Protein AF-A0A969L492-F1 (afdb_monomer)

Nearest PDB structures (foldseek):
  1y56-assembly1_B  TM=8.929E-01  e=6.444E-09  Pyrococcus horikoshii OT3
  5hxw-assembly3_C  TM=8.616E-01  e=9.724E-06  Proteus vulgaris
  3if9-assembly2_D-3  TM=7.228E-01  e=3.983E-05  Bacillus subtilis
  3if9-assembly2_C-3  TM=7.568E-01  e=1.020E-04  Bacillus subtilis
  5ez7-assembly1_A  TM=6.677E-01  e=5.732E-03  Pseudomonas aeruginosa PAO1

pLDDT: mean 85.82, std 17.88, range [31.23, 98.44]

Mean predicted aligned error: 7.4 Å

Structure (mmCIF, N/CA/C/O backbone):
data_AF-A0A969L492-F1
#
_entry.id   AF-A0A969L492-F1
#
loop_
_atom_site.group_PDB
_atom_site.id
_atom_site.type_symbol
_atom_site.label_atom_id
_atom_site.label_alt_id
_atom_site.label_comp_id
_atom_site.label_asym_id
_atom_site.label_entity_id
_atom_site.label_seq_id
_atom_site.pdbx_PDB_ins_code
_atom_site.Cartn_x
_atom_site.Cartn_y
_atom_site.Cartn_z
_atom_site.occupancy
_atom_site.B_iso_or_equiv
_atom_site.auth_seq_id
_atom_site.auth_comp_id
_atom_site.auth_asym_id
_atom_site.auth_atom_id
_atom_site.pdbx_PDB_model_num
ATOM 1 N N . MET A 1 1 ? -17.952 4.219 33.998 1.00 57.12 1 MET A N 1
ATOM 2 C CA . MET A 1 1 ? -17.999 2.778 33.658 1.00 57.12 1 MET A CA 1
ATOM 3 C C . MET A 1 1 ? -16.885 2.486 32.667 1.00 57.12 1 MET A C 1
ATOM 5 O O . MET A 1 1 ? -16.643 3.328 31.811 1.00 57.12 1 MET A O 1
ATOM 9 N N . ALA A 1 2 ? -16.192 1.353 32.795 1.00 77.19 2 ALA A N 1
ATOM 10 C CA . ALA A 1 2 ? -15.197 0.939 31.807 1.00 77.19 2 ALA A CA 1
ATOM 11 C C . ALA A 1 2 ? -15.907 0.455 30.533 1.00 77.19 2 ALA A C 1
ATOM 13 O O . ALA A 1 2 ? -16.874 -0.301 30.620 1.00 77.19 2 ALA A O 1
ATOM 14 N N . GLN A 1 3 ? -15.453 0.905 29.364 1.00 88.19 3 GLN A N 1
ATOM 15 C CA . GLN A 1 3 ? -15.923 0.377 28.084 1.00 88.19 3 GLN A CA 1
ATOM 16 C C . GLN A 1 3 ? -15.076 -0.842 27.707 1.00 88.19 3 GLN A C 1
ATOM 18 O O . GLN A 1 3 ? -13.850 -0.768 27.733 1.00 88.19 3 GLN A O 1
ATOM 23 N N . THR A 1 4 ? -15.722 -1.954 27.362 1.00 94.81 4 THR A N 1
ATOM 24 C CA . THR A 1 4 ? -15.066 -3.172 26.864 1.00 94.81 4 THR A CA 1
ATOM 25 C C . THR A 1 4 ? -15.060 -3.196 25.337 1.00 94.81 4 THR A C 1
ATOM 27 O O . THR A 1 4 ? -16.008 -2.715 24.710 1.00 94.81 4 THR A O 1
ATOM 30 N N . PHE A 1 5 ? -14.000 -3.747 24.748 1.00 97.62 5 PHE A N 1
ATOM 31 C CA . PHE A 1 5 ? -13.795 -3.902 23.305 1.00 97.62 5 PHE A CA 1
ATOM 32 C C . PHE A 1 5 ? -13.209 -5.290 23.035 1.00 97.62 5 PHE A C 1
ATOM 34 O O . PHE A 1 5 ? -12.474 -5.803 23.880 1.00 97.62 5 PHE A O 1
ATOM 41 N N . ASP A 1 6 ? -13.504 -5.867 21.872 1.00 98.12 6 ASP A N 1
ATOM 42 C CA . ASP A 1 6 ? -12.936 -7.155 21.451 1.00 98.12 6 ASP A CA 1
ATOM 43 C C . ASP A 1 6 ? -11.485 -6.986 20.987 1.00 98.12 6 ASP A C 1
ATOM 45 O O . ASP A 1 6 ? -10.630 -7.830 21.245 1.00 98.12 6 ASP A O 1
ATOM 49 N N . VAL A 1 7 ? -11.201 -5.867 20.308 1.00 98.44 7 VAL A N 1
ATOM 50 C CA . VAL A 1 7 ? -9.868 -5.521 19.804 1.00 98.44 7 VAL A CA 1
ATOM 51 C C . VAL A 1 7 ? -9.595 -4.037 20.026 1.00 98.44 7 VAL A C 1
ATOM 53 O O . VAL A 1 7 ? -10.443 -3.185 19.757 1.00 98.44 7 VAL A O 1
ATOM 56 N N . ILE A 1 8 ? -8.381 -3.722 20.476 1.00 98.19 8 ILE A N 1
ATOM 57 C CA . ILE A 1 8 ? -7.866 -2.353 20.539 1.00 98.19 8 ILE A CA 1
ATOM 58 C C . ILE A 1 8 ? -6.692 -2.241 19.566 1.00 98.19 8 ILE A C 1
ATOM 60 O O . ILE A 1 8 ? -5.683 -2.929 19.717 1.00 98.19 8 ILE A O 1
ATOM 64 N N . VAL A 1 9 ? -6.821 -1.367 18.571 1.00 98.44 9 VAL A N 1
ATOM 65 C CA . VAL A 1 9 ? -5.771 -1.039 17.604 1.00 98.44 9 VAL A CA 1
ATOM 66 C C . VAL A 1 9 ? -5.039 0.214 18.076 1.00 98.44 9 VAL A C 1
ATOM 68 O O . VAL A 1 9 ? -5.659 1.244 18.334 1.00 98.44 9 VAL A O 1
ATOM 71 N N . ILE A 1 10 ? -3.713 0.138 18.181 1.00 98.06 10 ILE A N 1
ATOM 72 C CA . ILE A 1 10 ? -2.871 1.274 18.569 1.00 98.06 10 ILE A CA 1
ATOM 73 C C . ILE A 1 10 ? -2.264 1.898 17.308 1.00 98.06 10 ILE A C 1
ATOM 75 O O . ILE A 1 10 ? -1.416 1.292 16.655 1.00 98.06 10 ILE A O 1
ATOM 79 N N . GLY A 1 11 ? -2.700 3.114 16.989 1.00 98.19 11 GLY A N 1
ATOM 80 C CA . GLY A 1 11 ? -2.294 3.909 15.832 1.00 98.19 11 GLY A CA 1
ATOM 81 C C . GLY A 1 11 ? -3.379 3.999 14.756 1.00 98.19 11 GLY A C 1
ATOM 82 O O . GLY A 1 11 ? -3.833 2.983 14.234 1.00 98.19 11 GLY A O 1
ATOM 83 N N . ALA A 1 12 ? -3.740 5.222 14.361 1.00 98.00 12 ALA A N 1
ATOM 84 C CA . ALA A 1 12 ? -4.693 5.522 13.285 1.00 98.00 12 ALA A CA 1
ATOM 85 C C . ALA A 1 12 ? -3.985 5.914 11.973 1.00 98.00 12 ALA A C 1
ATOM 87 O O . ALA A 1 12 ? -4.367 6.861 11.287 1.00 98.00 12 ALA A O 1
ATOM 88 N N . GLY A 1 13 ? -2.907 5.201 11.631 1.00 97.69 13 GLY A N 1
ATOM 89 C CA . GLY A 1 13 ? -2.340 5.210 10.277 1.00 97.69 13 GLY A CA 1
ATOM 90 C C . GLY A 1 13 ? -3.086 4.247 9.347 1.00 97.69 13 GLY A C 1
ATOM 91 O O . GLY A 1 13 ? -3.944 3.491 9.796 1.00 97.69 13 GLY A O 1
ATOM 92 N N . ILE A 1 14 ? -2.709 4.198 8.064 1.00 96.25 14 ILE A N 1
ATOM 93 C CA . ILE A 1 14 ? -3.405 3.374 7.051 1.00 96.25 14 ILE A CA 1
ATOM 94 C C . ILE A 1 14 ? -3.518 1.895 7.446 1.00 96.25 14 ILE A C 1
ATOM 96 O O . ILE A 1 14 ? -4.566 1.288 7.260 1.00 96.25 14 ILE A O 1
ATOM 100 N N . MET A 1 15 ? -2.472 1.330 8.058 1.00 96.94 15 MET A N 1
ATOM 101 C CA . MET A 1 15 ? -2.474 -0.058 8.528 1.00 96.94 15 MET A CA 1
ATOM 102 C C . MET A 1 15 ? -3.475 -0.273 9.668 1.00 96.94 15 MET A C 1
ATOM 104 O O . MET A 1 15 ? -4.218 -1.250 9.656 1.00 96.94 15 MET A O 1
ATOM 108 N N . GLY A 1 16 ? -3.509 0.646 10.638 1.00 98.00 16 GLY A N 1
ATOM 109 C CA . GLY A 1 16 ? -4.403 0.561 11.791 1.00 98.00 16 GLY A CA 1
ATOM 110 C C . GLY A 1 16 ? -5.861 0.776 11.401 1.00 98.00 16 GLY A C 1
ATOM 111 O O . GLY A 1 16 ? -6.717 -0.020 11.776 1.00 98.00 16 GLY A O 1
ATOM 112 N N . CYS A 1 17 ? -6.134 1.783 10.569 1.00 96.88 17 CYS A N 1
ATOM 113 C CA . CYS A 1 17 ? -7.468 2.035 10.026 1.00 96.88 17 CYS A CA 1
ATOM 114 C C . CYS A 1 17 ? -7.956 0.871 9.155 1.00 96.88 17 CYS A C 1
ATOM 116 O O . CYS A 1 17 ? -9.089 0.434 9.325 1.00 96.88 17 CYS A O 1
ATOM 118 N N . SER A 1 18 ? -7.106 0.321 8.280 1.00 96.19 18 SER A N 1
ATOM 119 C CA . SER A 1 18 ? -7.459 -0.843 7.456 1.00 96.19 18 SER A CA 1
ATOM 120 C C . SER A 1 18 ? -7.774 -2.071 8.312 1.00 96.19 18 SER A C 1
ATOM 122 O O . SER A 1 18 ? -8.804 -2.710 8.103 1.00 96.19 18 SER A O 1
ATOM 124 N N . ALA A 1 19 ? -6.945 -2.375 9.316 1.00 97.50 19 ALA A N 1
ATOM 125 C CA . ALA A 1 19 ? -7.203 -3.488 10.225 1.00 97.50 19 ALA A CA 1
ATOM 126 C C . ALA A 1 19 ? -8.496 -3.281 11.027 1.00 97.50 19 ALA A C 1
ATOM 128 O O . ALA A 1 19 ? -9.319 -4.190 11.103 1.00 97.50 19 ALA A O 1
ATOM 129 N N . ALA A 1 20 ? -8.699 -2.085 11.587 1.00 98.12 20 ALA A N 1
ATOM 130 C CA . ALA A 1 20 ? -9.902 -1.757 12.344 1.00 98.12 20 ALA A CA 1
ATOM 131 C C . ALA A 1 20 ? -11.166 -1.869 11.484 1.00 98.12 20 ALA A C 1
ATOM 133 O O . ALA A 1 20 ? -12.141 -2.469 11.927 1.00 98.12 20 ALA A O 1
ATOM 134 N N . PHE A 1 21 ? -11.124 -1.365 10.249 1.00 96.38 21 PHE A N 1
ATOM 135 C CA . PHE A 1 21 ? -12.217 -1.468 9.285 1.00 96.38 21 PHE A CA 1
ATOM 136 C C . PHE A 1 21 ? -12.569 -2.931 8.983 1.00 96.38 21 PHE A C 1
ATOM 138 O O . PHE A 1 21 ? -13.716 -3.341 9.134 1.00 96.38 21 PHE A O 1
ATOM 145 N N . GLU A 1 22 ? -11.578 -3.753 8.634 1.00 96.62 22 GLU A N 1
ATOM 146 C CA . GLU A 1 22 ? -11.795 -5.166 8.300 1.00 96.62 22 GLU A CA 1
ATOM 147 C C . GLU A 1 22 ? -12.253 -6.003 9.511 1.00 96.62 22 GLU A C 1
ATOM 149 O O . GLU A 1 22 ? -12.939 -7.014 9.352 1.00 96.62 22 GLU A O 1
ATOM 154 N N . LEU A 1 23 ? -11.862 -5.635 10.733 1.00 98.25 23 LEU A N 1
ATOM 155 C CA . LEU A 1 23 ? -12.331 -6.285 11.962 1.00 98.25 23 LEU A CA 1
ATOM 156 C C . LEU A 1 23 ? -13.761 -5.852 12.313 1.00 98.25 23 LEU A C 1
ATOM 158 O O . LEU A 1 23 ? -14.58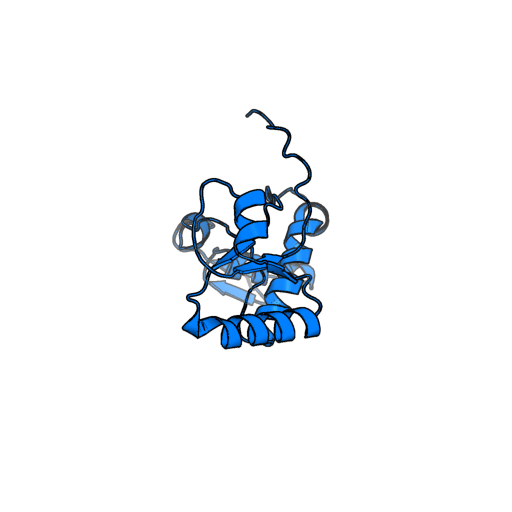4 -6.701 12.656 1.00 98.25 23 LEU A O 1
ATOM 162 N N . ALA A 1 24 ? -14.078 -4.565 12.166 1.00 97.44 24 ALA A N 1
ATOM 163 C CA . ALA A 1 24 ? -15.424 -4.038 12.375 1.00 97.44 24 ALA A CA 1
ATOM 164 C C . ALA A 1 24 ? -16.428 -4.631 11.372 1.00 97.44 24 ALA A C 1
ATOM 166 O O . ALA A 1 24 ? -17.510 -5.055 11.773 1.00 97.44 24 ALA A O 1
ATOM 167 N N . GLN A 1 25 ? -16.039 -4.786 10.100 1.00 95.62 25 GLN A N 1
ATOM 168 C CA . GLN A 1 25 ? -16.847 -5.466 9.074 1.00 95.62 25 GLN A CA 1
ATOM 169 C C . GLN A 1 25 ? -17.142 -6.940 9.406 1.00 95.62 25 GLN A C 1
ATOM 171 O O . GLN A 1 25 ? -18.093 -7.515 8.884 1.00 95.62 25 GLN A O 1
ATOM 176 N N . ARG A 1 26 ? -16.356 -7.563 10.294 1.00 97.44 26 ARG A N 1
ATOM 177 C CA . ARG A 1 26 ? -16.597 -8.923 10.812 1.00 97.44 26 ARG A CA 1
ATOM 178 C C . ARG A 1 26 ? -17.441 -8.942 12.093 1.00 97.44 26 ARG A C 1
ATOM 180 O O . ARG A 1 26 ? -17.578 -9.996 12.706 1.00 97.44 26 ARG A O 1
ATOM 187 N N . GLY A 1 27 ? -17.999 -7.801 12.499 1.00 97.88 27 GLY A N 1
ATOM 188 C CA . GLY A 1 27 ? -18.881 -7.672 13.660 1.00 97.88 27 GLY A CA 1
ATOM 189 C C . GLY A 1 27 ? -18.165 -7.500 15.002 1.00 97.88 27 GLY A C 1
ATOM 190 O O . GLY A 1 27 ? -18.819 -7.569 16.039 1.00 97.88 27 GLY A O 1
A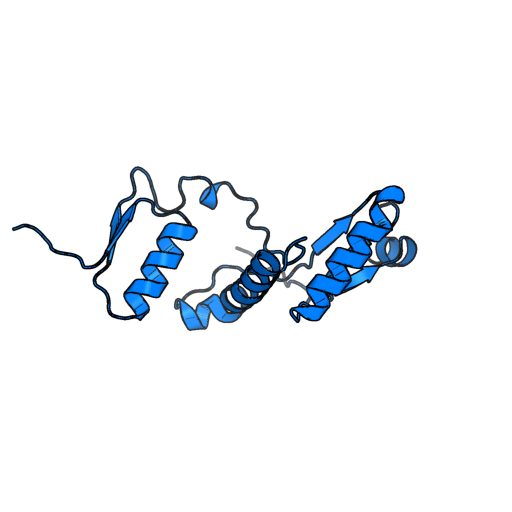TOM 191 N N . LEU A 1 28 ? -16.846 -7.280 15.006 1.00 98.44 28 LEU A N 1
ATOM 192 C CA . LEU A 1 28 ? -16.090 -7.055 16.240 1.00 98.44 28 LEU A CA 1
ATOM 193 C C . LEU A 1 28 ? -16.239 -5.612 16.728 1.00 98.44 28 LEU A C 1
ATOM 195 O O . LEU A 1 28 ? -16.220 -4.661 15.941 1.00 98.44 28 LEU A O 1
ATOM 199 N N . LYS A 1 29 ? -16.303 -5.432 18.049 1.00 98.12 29 LYS A N 1
ATOM 200 C CA . LYS A 1 29 ? -16.277 -4.119 18.692 1.00 98.12 29 LYS A CA 1
ATOM 201 C C . LYS A 1 29 ? -14.832 -3.638 18.822 1.00 98.12 29 LYS A C 1
ATOM 203 O O . LYS A 1 29 ? -14.114 -4.027 19.745 1.00 98.12 29 LYS A O 1
ATOM 208 N N . VAL A 1 30 ? -14.413 -2.774 17.901 1.00 98.44 30 VAL A N 1
ATOM 209 C CA . VAL A 1 30 ? -13.027 -2.292 17.799 1.00 98.44 30 VAL A CA 1
ATOM 210 C C . VAL A 1 30 ? -12.886 -0.870 18.341 1.00 98.44 30 VAL A C 1
ATOM 212 O O . VAL A 1 30 ? -13.695 0.001 18.026 1.00 98.44 30 VAL A O 1
ATOM 215 N N . ALA A 1 31 ? -11.831 -0.618 19.118 1.00 97.94 31 ALA A N 1
ATOM 216 C CA . ALA A 1 31 ? -11.358 0.733 19.426 1.00 97.94 31 ALA A CA 1
ATOM 217 C C . ALA A 1 31 ? -10.050 1.022 18.684 1.00 97.94 31 ALA A C 1
ATOM 219 O O . ALA A 1 31 ? -9.182 0.154 18.605 1.00 97.94 31 ALA A O 1
ATOM 220 N N . VAL A 1 32 ? -9.878 2.253 18.202 1.00 98.19 32 VAL A N 1
ATOM 221 C CA . VAL A 1 32 ? -8.599 2.746 17.672 1.00 98.19 32 VAL A CA 1
ATOM 222 C C . VAL A 1 32 ? -8.098 3.856 18.583 1.00 98.19 32 VAL A C 1
ATOM 224 O O . VAL A 1 32 ? -8.814 4.825 18.828 1.00 98.19 32 VAL A O 1
ATOM 227 N N . LEU A 1 33 ? -6.877 3.714 19.092 1.00 97.88 33 LEU A N 1
ATOM 228 C CA . LEU A 1 33 ? -6.224 4.719 19.925 1.00 97.88 33 LEU A CA 1
ATOM 229 C C . LEU A 1 33 ? -5.094 5.369 19.135 1.00 97.88 33 LEU A C 1
ATOM 231 O O . LEU A 1 33 ? -4.148 4.696 18.738 1.00 97.88 33 LEU A O 1
ATOM 235 N N . GLU A 1 34 ? -5.178 6.678 18.933 1.00 97.88 34 GLU A N 1
ATOM 236 C CA . GLU A 1 34 ? -4.161 7.472 18.247 1.00 97.88 34 GLU A CA 1
ATOM 237 C C . GLU A 1 34 ? -3.626 8.553 19.183 1.00 97.88 34 GLU A C 1
ATOM 239 O O . GLU A 1 34 ? -4.378 9.165 19.940 1.00 97.88 34 GLU A O 1
ATOM 244 N N . LYS A 1 35 ? -2.311 8.773 19.142 1.00 97.00 35 LYS A N 1
ATOM 245 C CA . LYS A 1 35 ? -1.628 9.776 19.963 1.00 97.00 35 LYS A CA 1
ATOM 246 C C . LYS A 1 35 ? -1.791 11.189 19.392 1.00 97.00 35 LYS A C 1
ATOM 248 O O . LYS A 1 35 ? -1.838 12.146 20.160 1.00 97.00 35 LYS A O 1
ATOM 253 N N . GLY A 1 36 ? -1.758 11.327 18.070 1.00 94.62 36 GLY A N 1
ATOM 254 C CA . GLY A 1 36 ? -1.879 12.588 17.345 1.00 94.62 36 GLY A CA 1
ATOM 255 C C . GLY A 1 36 ? -3.232 12.715 16.650 1.00 94.62 36 GLY A C 1
ATOM 256 O O . GLY A 1 36 ? -4.275 12.698 17.294 1.00 94.62 36 GLY A O 1
ATOM 257 N N . GLY A 1 37 ? -3.202 12.857 15.324 1.00 95.94 37 GLY A N 1
ATOM 258 C CA . GLY A 1 37 ? -4.386 12.834 14.464 1.00 95.94 37 GLY A CA 1
ATOM 259 C C . GLY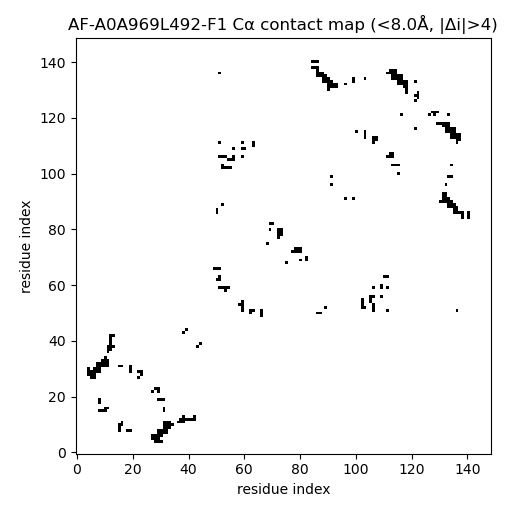 A 1 37 ? -4.385 11.619 13.539 1.00 95.94 37 GLY A C 1
ATOM 260 O O . GLY A 1 37 ? -3.341 11.004 13.308 1.00 95.94 37 GLY A O 1
ATOM 261 N N . ILE A 1 38 ? -5.550 11.293 12.976 1.00 96.81 38 ILE A N 1
ATOM 262 C CA . ILE A 1 38 ? -5.677 10.232 11.968 1.00 96.81 38 ILE A CA 1
ATOM 263 C C . ILE A 1 38 ? -4.711 10.528 10.815 1.00 96.81 38 ILE A C 1
ATOM 265 O O . ILE A 1 38 ? -4.652 11.646 10.306 1.00 96.81 38 ILE A O 1
ATOM 269 N N . GLY A 1 39 ? -3.898 9.541 10.444 1.00 95.50 39 GLY A N 1
ATOM 270 C CA . GLY A 1 39 ? -2.910 9.675 9.377 1.00 95.50 39 GLY A CA 1
ATOM 271 C C . GLY A 1 39 ? -1.711 10.581 9.689 1.00 95.50 39 GLY A C 1
ATOM 272 O O . GLY A 1 39 ? -0.839 10.699 8.832 1.00 95.50 39 GLY A O 1
ATOM 273 N N . ALA A 1 40 ? -1.582 11.159 10.890 1.00 96.25 40 ALA A N 1
ATOM 274 C CA . ALA A 1 40 ? -0.521 12.130 11.215 1.00 96.25 40 ALA A CA 1
ATOM 275 C C . ALA A 1 40 ? 0.918 11.559 11.182 1.00 96.25 40 ALA A C 1
ATOM 277 O O . ALA A 1 40 ? 1.900 12.308 11.226 1.00 96.25 40 ALA A O 1
ATOM 278 N N . GLY A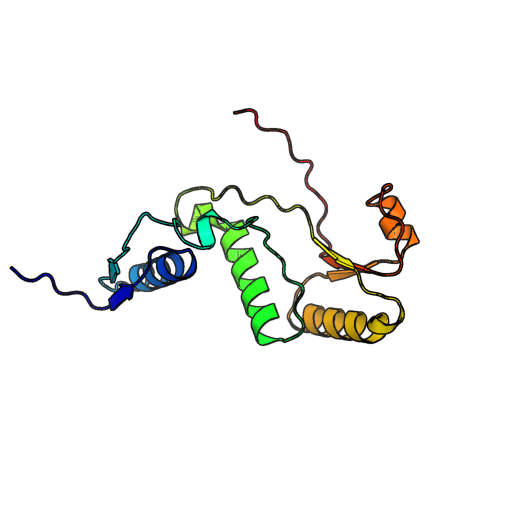 1 41 ? 1.053 10.230 11.126 1.00 95.38 41 GLY A N 1
ATOM 279 C CA . GLY A 1 41 ? 2.322 9.517 10.986 1.00 95.38 41 GLY A CA 1
ATOM 280 C C . GLY A 1 41 ? 2.869 9.497 9.551 1.00 95.38 41 GLY A C 1
ATOM 281 O O . GLY A 1 41 ? 2.790 10.471 8.808 1.00 95.38 41 GLY A O 1
ATOM 282 N N . SER A 1 42 ? 3.456 8.365 9.151 1.00 95.06 42 SER A N 1
ATOM 283 C CA . SER A 1 42 ? 4.011 8.176 7.800 1.00 95.06 42 SER A CA 1
ATOM 284 C C . SER A 1 42 ? 2.945 8.193 6.703 1.00 95.06 42 SER A C 1
ATOM 286 O O . SER A 1 42 ? 3.236 8.608 5.587 1.00 95.06 42 SER A O 1
ATOM 288 N N . THR A 1 43 ? 1.713 7.782 7.016 1.00 96.06 43 THR A N 1
ATOM 289 C CA . THR A 1 43 ? 0.593 7.743 6.066 1.00 96.06 43 THR A CA 1
ATOM 290 C C . THR A 1 43 ? 0.334 9.105 5.425 1.00 96.06 43 THR A C 1
ATOM 292 O O . THR A 1 43 ? 0.417 9.217 4.204 1.00 96.06 43 THR A O 1
ATOM 295 N N . GLY A 1 44 ? 0.105 10.148 6.229 1.00 94.00 44 GLY A N 1
ATOM 296 C CA . GLY A 1 44 ? -0.164 11.505 5.743 1.00 94.00 44 GLY A CA 1
ATOM 297 C C . GLY A 1 44 ? 1.058 12.224 5.168 1.00 94.00 44 GLY A C 1
ATOM 298 O O . GLY A 1 44 ? 0.929 13.328 4.658 1.00 94.00 44 GLY A O 1
ATOM 299 N N . LYS A 1 45 ? 2.246 11.612 5.243 1.00 95.50 45 LYS A N 1
ATOM 300 C CA . LYS A 1 45 ? 3.502 12.133 4.675 1.00 95.50 45 LYS A CA 1
ATOM 301 C C . LYS A 1 45 ? 3.984 11.320 3.472 1.00 95.50 45 LYS A C 1
ATOM 303 O O . LYS A 1 45 ? 5.100 11.525 3.001 1.00 95.50 45 LYS A O 1
ATOM 308 N N . SER A 1 46 ? 3.189 10.354 3.019 1.00 94.06 46 SER A N 1
ATOM 309 C CA . SER A 1 46 ? 3.536 9.513 1.878 1.00 94.06 46 SER A CA 1
ATOM 310 C C . SER A 1 46 ? 3.226 10.217 0.556 1.00 94.06 46 SER A C 1
ATOM 312 O O . SER A 1 46 ? 2.356 11.078 0.490 1.00 94.06 46 SER A O 1
ATOM 314 N N . SER A 1 47 ? 3.882 9.791 -0.523 1.00 92.31 47 SER A N 1
ATOM 315 C CA . SER A 1 47 ? 3.517 10.193 -1.890 1.00 92.31 47 SER A CA 1
ATOM 316 C C . SER A 1 47 ? 2.292 9.441 -2.433 1.00 92.31 47 SER A C 1
ATOM 318 O O . SER A 1 47 ? 1.990 9.569 -3.613 1.00 92.31 47 SER A O 1
ATOM 320 N N . ALA A 1 48 ? 1.642 8.605 -1.610 1.00 92.75 48 ALA A N 1
ATOM 321 C CA . ALA A 1 48 ? 0.456 7.814 -1.950 1.00 92.75 48 ALA A CA 1
ATOM 322 C C . ALA A 1 48 ? 0.569 6.930 -3.218 1.00 92.75 48 ALA A C 1
ATOM 324 O O . ALA A 1 48 ? -0.438 6.555 -3.812 1.00 92.75 48 ALA A O 1
ATOM 325 N N . ILE A 1 49 ? 1.786 6.547 -3.628 1.00 93.25 49 ILE A N 1
ATOM 326 C CA . ILE A 1 49 ? 1.997 5.706 -4.816 1.00 93.25 49 ILE A CA 1
ATOM 327 C C . ILE A 1 49 ? 1.527 4.275 -4.539 1.00 93.25 49 ILE A C 1
ATOM 329 O O . ILE A 1 49 ? 2.080 3.577 -3.685 1.00 93.25 49 ILE A O 1
ATOM 333 N N . ILE A 1 50 ? 0.571 3.808 -5.338 1.00 92.88 50 ILE A N 1
ATOM 334 C CA . ILE A 1 50 ? 0.124 2.414 -5.362 1.00 92.88 50 ILE A CA 1
ATOM 335 C C . ILE A 1 50 ? 0.790 1.715 -6.548 1.00 92.88 50 ILE A C 1
ATOM 337 O O . ILE A 1 50 ? 0.655 2.130 -7.695 1.00 92.88 50 ILE A O 1
ATOM 341 N N . ARG A 1 51 ? 1.524 0.633 -6.275 1.00 93.06 51 ARG A N 1
ATOM 342 C CA . ARG A 1 51 ? 2.250 -0.149 -7.287 1.00 93.06 51 ARG A CA 1
ATOM 343 C C . ARG A 1 51 ? 2.248 -1.632 -6.937 1.00 93.06 51 ARG A C 1
ATOM 345 O O . ARG A 1 51 ? 2.106 -1.998 -5.777 1.00 93.06 51 ARG A O 1
ATOM 352 N N . GLN A 1 52 ? 2.479 -2.479 -7.937 1.00 91.81 52 GLN A N 1
ATOM 353 C CA . GLN A 1 52 ? 2.467 -3.943 -7.786 1.00 91.81 52 GLN A CA 1
ATOM 354 C C . GLN A 1 52 ? 3.827 -4.612 -8.050 1.00 91.81 52 GLN A C 1
ATOM 356 O O . GLN A 1 52 ? 3.960 -5.822 -7.893 1.00 91.81 52 GLN A O 1
ATOM 361 N N . HIS A 1 53 ? 4.858 -3.843 -8.417 1.00 91.38 53 HIS A N 1
ATOM 362 C CA . HIS A 1 53 ? 6.167 -4.396 -8.769 1.00 91.38 53 HIS A CA 1
ATOM 363 C C . HIS A 1 53 ? 6.980 -4.819 -7.531 1.00 91.38 53 HIS A C 1
ATOM 365 O O . HIS A 1 53 ? 7.664 -4.001 -6.917 1.00 91.38 53 HIS A O 1
ATOM 371 N N . TYR A 1 54 ? 6.931 -6.091 -7.147 1.00 93.31 54 TYR A N 1
ATOM 372 C CA . TYR A 1 54 ? 7.704 -6.622 -6.020 1.00 93.31 54 TYR A CA 1
ATOM 373 C C . TYR A 1 54 ? 8.499 -7.872 -6.409 1.00 93.31 54 TYR A C 1
ATOM 375 O O . TYR A 1 54 ? 8.150 -8.569 -7.362 1.00 93.31 54 TYR A O 1
ATOM 383 N N . SER A 1 55 ? 9.573 -8.136 -5.659 1.00 92.00 55 SER A N 1
ATOM 384 C CA . SER A 1 55 ? 10.520 -9.238 -5.888 1.00 92.00 55 SER A CA 1
ATOM 385 C C . SER A 1 55 ? 10.180 -10.529 -5.140 1.00 92.00 55 SER A C 1
ATOM 387 O O . SER A 1 55 ? 10.852 -11.541 -5.314 1.00 92.00 55 SER A O 1
ATOM 389 N N . ASN A 1 56 ? 9.144 -10.525 -4.298 1.00 94.81 56 ASN A N 1
ATOM 390 C CA . ASN A 1 56 ? 8.668 -11.725 -3.617 1.00 94.81 56 ASN A CA 1
ATOM 391 C C . ASN A 1 56 ? 7.161 -11.901 -3.812 1.00 94.81 56 ASN A C 1
ATOM 393 O O . ASN A 1 56 ? 6.397 -10.938 -3.892 1.00 94.81 56 ASN A O 1
ATOM 397 N N . GLU A 1 57 ? 6.742 -13.161 -3.860 1.00 95.56 57 GLU A N 1
ATOM 398 C CA . GLU A 1 57 ? 5.373 -13.549 -4.194 1.00 95.56 57 GLU A CA 1
ATOM 399 C C . GLU A 1 57 ? 4.343 -13.060 -3.172 1.00 95.56 57 GLU A C 1
ATOM 401 O O . GLU A 1 57 ? 3.273 -12.598 -3.564 1.00 95.56 57 GLU A O 1
ATOM 406 N N . LEU A 1 58 ? 4.666 -13.102 -1.877 1.00 96.25 58 LEU A N 1
ATOM 407 C CA . LEU A 1 58 ? 3.748 -12.674 -0.822 1.00 96.25 58 LEU A CA 1
ATOM 408 C C . LEU A 1 58 ? 3.364 -11.198 -0.986 1.00 96.25 58 LEU A C 1
ATOM 410 O O . LEU A 1 58 ? 2.182 -10.863 -1.029 1.00 96.25 58 LEU A O 1
ATOM 414 N N . THR A 1 59 ? 4.353 -10.316 -1.128 1.00 95.00 59 THR A N 1
ATOM 415 C CA . THR A 1 59 ? 4.101 -8.877 -1.312 1.00 95.00 59 THR A CA 1
ATOM 416 C C . THR A 1 59 ? 3.435 -8.565 -2.646 1.00 95.00 59 THR A C 1
ATOM 418 O O . THR A 1 59 ? 2.547 -7.717 -2.677 1.00 95.00 59 THR A O 1
ATOM 421 N N . ALA A 1 60 ? 3.772 -9.284 -3.720 1.00 94.88 60 ALA A N 1
ATOM 422 C CA . ALA A 1 60 ? 3.095 -9.142 -5.007 1.00 94.88 60 ALA A CA 1
ATOM 423 C C . ALA A 1 60 ? 1.599 -9.501 -4.906 1.00 94.88 60 ALA A C 1
ATOM 425 O O . ALA A 1 60 ? 0.746 -8.748 -5.376 1.00 94.88 60 ALA A O 1
ATOM 426 N N . ARG A 1 61 ? 1.259 -10.599 -4.216 1.00 95.94 61 ARG A N 1
ATOM 427 C CA . ARG A 1 61 ? -0.138 -10.992 -3.959 1.00 95.94 61 ARG A CA 1
ATOM 428 C C . ARG A 1 61 ? -0.875 -9.977 -3.089 1.00 95.94 61 ARG A C 1
ATOM 430 O O . ARG A 1 61 ? -2.014 -9.637 -3.403 1.00 95.94 61 ARG A O 1
ATOM 437 N N . MET A 1 62 ? -0.232 -9.468 -2.036 1.00 95.81 62 MET A N 1
ATOM 438 C CA . MET A 1 62 ? -0.812 -8.407 -1.206 1.00 95.81 62 MET A CA 1
ATOM 439 C C . MET A 1 62 ? -1.074 -7.142 -2.028 1.00 95.81 62 MET A C 1
ATOM 441 O O . MET A 1 62 ? -2.155 -6.577 -1.933 1.00 95.81 62 MET A O 1
ATOM 445 N N . ALA A 1 63 ? -0.133 -6.728 -2.879 1.00 94.75 63 ALA A N 1
ATOM 446 C CA . ALA A 1 63 ? -0.296 -5.550 -3.724 1.00 94.75 63 ALA A CA 1
ATOM 447 C C . ALA A 1 63 ? -1.423 -5.716 -4.755 1.00 94.75 63 ALA A C 1
ATOM 449 O O . ALA A 1 63 ? -2.197 -4.782 -4.966 1.00 94.75 63 ALA A O 1
ATOM 450 N N . LEU A 1 64 ? -1.552 -6.904 -5.357 1.00 93.94 64 LEU A N 1
ATOM 451 C CA . LEU A 1 64 ? -2.651 -7.225 -6.270 1.00 93.94 64 LEU A CA 1
ATOM 452 C C . LEU A 1 64 ? -4.012 -7.159 -5.563 1.00 93.94 64 LEU A C 1
ATOM 454 O O . LEU A 1 64 ? -4.966 -6.612 -6.116 1.00 93.94 64 LEU A O 1
ATOM 458 N N . TYR A 1 65 ? -4.108 -7.689 -4.340 1.00 94.12 65 TYR A N 1
ATOM 459 C CA . TYR A 1 65 ? -5.317 -7.562 -3.525 1.00 94.12 65 TYR A CA 1
ATOM 460 C C . TYR A 1 65 ? -5.610 -6.094 -3.196 1.00 94.12 65 TYR A C 1
ATOM 462 O O . TYR A 1 65 ? -6.719 -5.626 -3.446 1.00 94.12 65 TYR A O 1
ATOM 470 N N . SER A 1 66 ? -4.613 -5.350 -2.710 1.00 93.75 66 SER A N 1
ATOM 471 C CA . SER A 1 66 ? -4.757 -3.939 -2.350 1.00 93.75 66 SER A CA 1
ATOM 472 C C . SER A 1 66 ? -5.218 -3.082 -3.526 1.00 93.75 66 SER A C 1
ATOM 474 O O . SER A 1 66 ? -6.096 -2.247 -3.332 1.00 93.75 66 SER A O 1
ATOM 476 N N . LEU A 1 67 ? -4.711 -3.307 -4.747 1.00 94.25 67 LEU A N 1
ATOM 477 C CA . LEU A 1 67 ? -5.188 -2.574 -5.927 1.00 94.25 67 LEU A CA 1
ATOM 478 C C . LEU A 1 67 ? -6.708 -2.711 -6.089 1.00 94.25 67 LEU A C 1
ATOM 480 O O . LEU A 1 67 ? -7.386 -1.712 -6.311 1.00 94.25 67 LEU A O 1
ATOM 484 N N . ARG A 1 68 ? -7.251 -3.926 -5.936 1.00 92.50 68 ARG A N 1
ATOM 485 C CA . ARG A 1 68 ? -8.699 -4.161 -6.049 1.00 92.50 68 ARG A CA 1
ATOM 486 C C . ARG A 1 68 ? -9.482 -3.415 -4.975 1.00 92.50 68 ARG A C 1
ATOM 488 O O . ARG A 1 68 ? -10.605 -3.001 -5.232 1.00 92.50 68 ARG A O 1
ATOM 495 N N . VAL A 1 69 ? -8.908 -3.241 -3.785 1.00 93.62 69 VAL A N 1
ATOM 496 C CA . VAL A 1 69 ? -9.523 -2.435 -2.724 1.00 93.62 69 VAL A CA 1
ATOM 497 C C . VAL A 1 69 ? -9.617 -0.974 -3.146 1.00 93.62 69 VAL A C 1
ATOM 499 O O . VAL A 1 69 ? -10.693 -0.404 -3.049 1.00 93.62 69 VAL A O 1
ATOM 502 N N . PHE A 1 70 ? -8.525 -0.392 -3.647 1.00 94.38 70 PHE A N 1
ATOM 503 C CA . PHE A 1 70 ? -8.508 1.008 -4.084 1.00 94.38 70 PHE A CA 1
ATOM 504 C C . PHE A 1 70 ? -9.401 1.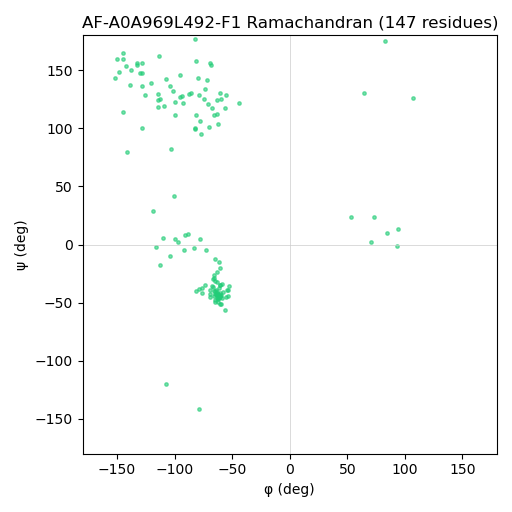257 -5.307 1.00 94.38 70 PHE A C 1
ATOM 506 O O . PHE A 1 70 ? -10.073 2.278 -5.369 1.00 94.38 70 PHE A O 1
ATOM 513 N N . GLN A 1 71 ? -9.469 0.308 -6.245 1.00 94.12 71 GLN A N 1
ATOM 514 C CA . GLN A 1 71 ? -10.353 0.398 -7.414 1.00 94.12 71 GLN A CA 1
ATOM 515 C C . GLN A 1 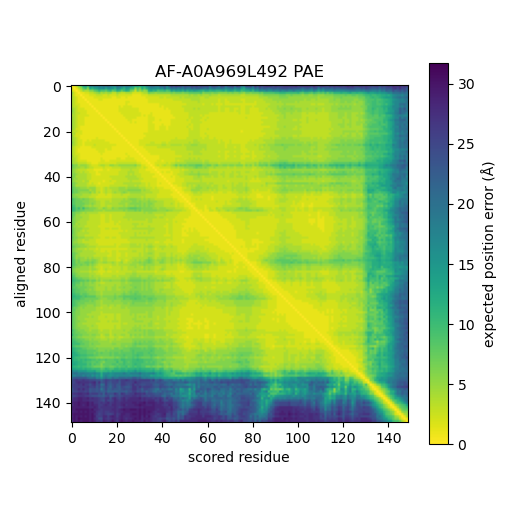71 ? -11.846 0.356 -7.060 1.00 94.12 71 GLN A C 1
ATOM 517 O O . GLN A 1 71 ? -12.649 0.894 -7.812 1.00 94.12 71 GLN A O 1
ATOM 522 N N . ASN A 1 72 ? -12.214 -0.269 -5.937 1.00 94.56 72 ASN A N 1
ATOM 523 C CA . ASN A 1 72 ? -13.603 -0.411 -5.485 1.00 94.56 72 ASN A CA 1
ATOM 524 C C . ASN A 1 72 ? -13.821 0.278 -4.127 1.00 94.56 72 ASN A C 1
ATOM 526 O O . ASN A 1 72 ? -14.616 -0.182 -3.309 1.00 94.56 72 ASN A O 1
ATOM 530 N N . PHE A 1 73 ? -13.055 1.332 -3.833 1.00 94.75 73 PHE A N 1
ATOM 531 C CA . PHE A 1 73 ? -13.009 1.901 -2.486 1.00 94.75 73 PHE A CA 1
ATOM 532 C C . PHE A 1 73 ? -14.352 2.509 -2.070 1.00 94.75 73 PHE A C 1
ATOM 534 O O . PHE A 1 73 ? -14.808 2.239 -0.964 1.00 94.75 73 PHE A O 1
ATOM 541 N N . GLU A 1 74 ? -15.020 3.228 -2.974 1.00 95.00 74 GLU A N 1
ATOM 542 C CA . GLU A 1 74 ? -16.344 3.819 -2.737 1.00 95.00 74 GLU A CA 1
ATOM 543 C C . GLU A 1 74 ? -17.394 2.760 -2.383 1.00 95.00 74 GLU A C 1
ATOM 545 O O . GLU A 1 74 ? -18.094 2.898 -1.386 1.00 95.00 74 GLU A O 1
ATOM 550 N N . GLU A 1 75 ? -17.442 1.646 -3.117 1.00 94.38 75 GLU A N 1
ATOM 551 C CA . GLU A 1 75 ? -18.353 0.534 -2.815 1.00 94.38 75 GLU A CA 1
ATOM 552 C C . GLU A 1 75 ? -18.070 -0.078 -1.435 1.00 94.38 75 GLU A C 1
ATOM 554 O O . GLU A 1 75 ? -18.985 -0.473 -0.712 1.00 94.38 75 GLU A O 1
ATOM 559 N N . ARG A 1 76 ? -16.792 -0.169 -1.054 1.00 92.56 76 ARG A N 1
ATOM 560 C CA . ARG A 1 76 ? -16.387 -0.821 0.194 1.00 92.56 76 ARG A CA 1
ATOM 561 C C . ARG A 1 76 ? -16.528 0.078 1.416 1.00 92.56 76 ARG A C 1
ATOM 563 O O . ARG A 1 76 ? -16.879 -0.426 2.479 1.00 92.56 76 ARG A O 1
ATOM 570 N N . VAL A 1 77 ? -16.185 1.356 1.292 1.00 92.62 77 VAL A N 1
ATOM 571 C CA . VAL A 1 77 ? -16.000 2.289 2.417 1.00 92.62 77 VAL A CA 1
ATOM 572 C C . VAL A 1 77 ? -17.069 3.387 2.435 1.00 92.62 77 VAL A C 1
ATOM 574 O O . VAL A 1 77 ? -17.300 3.981 3.484 1.00 92.62 77 VAL A O 1
ATOM 577 N N . GLY A 1 78 ? -17.775 3.606 1.323 1.00 93.31 78 GLY A N 1
ATOM 578 C CA . GLY A 1 78 ? -18.861 4.582 1.192 1.00 93.31 78 GLY A CA 1
ATOM 579 C C . GLY A 1 78 ? -18.432 5.959 0.679 1.00 93.31 78 GLY A C 1
ATOM 580 O O . GLY A 1 78 ? -19.285 6.824 0.516 1.00 93.31 78 GLY A O 1
ATOM 581 N N . GLU A 1 79 ? -17.141 6.169 0.417 1.00 92.81 79 GLU A N 1
ATOM 582 C CA . GLU A 1 79 ? -16.582 7.423 -0.105 1.00 92.81 79 GLU A CA 1
ATOM 583 C C . GLU A 1 79 ? -15.455 7.126 -1.097 1.00 92.81 79 GLU A C 1
ATOM 585 O O . GLU A 1 79 ? -14.803 6.090 -0.990 1.00 92.81 79 GLU A O 1
ATOM 590 N N . ASP A 1 80 ? -15.193 8.024 -2.047 1.00 93.00 80 ASP A N 1
ATOM 591 C CA . ASP A 1 80 ? -14.025 7.923 -2.927 1.00 93.00 80 ASP A CA 1
ATOM 592 C C . ASP A 1 80 ? -12.721 8.238 -2.165 1.00 93.00 80 ASP A C 1
ATOM 594 O O . ASP A 1 80 ? -12.661 9.145 -1.336 1.00 93.00 80 ASP A O 1
ATOM 598 N N . CYS A 1 81 ? -11.647 7.505 -2.475 1.00 92.50 81 CYS A N 1
ATOM 599 C CA . CYS A 1 81 ? -10.307 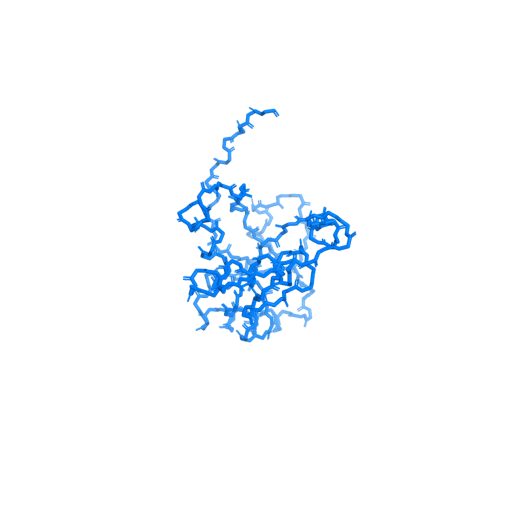7.762 -1.934 1.00 92.50 81 CYS A CA 1
ATOM 600 C C . CYS A 1 81 ? -9.410 8.590 -2.866 1.00 92.50 81 CYS A C 1
ATOM 602 O O . CYS A 1 81 ? -8.235 8.797 -2.548 1.00 92.50 81 CYS A O 1
ATOM 604 N N . GLY A 1 82 ? -9.921 9.031 -4.019 1.00 94.75 82 GLY A N 1
ATOM 605 C CA . GLY A 1 82 ? -9.164 9.793 -5.011 1.00 94.75 82 GLY A CA 1
ATOM 606 C C . GLY A 1 82 ? -8.158 8.940 -5.786 1.00 94.75 82 GLY A C 1
ATOM 607 O O . GLY A 1 82 ? -7.153 9.452 -6.289 1.00 94.75 82 GLY A O 1
ATOM 608 N N . PHE A 1 83 ? -8.379 7.624 -5.869 1.00 94.81 83 PHE A N 1
ATOM 609 C CA . PHE A 1 83 ? -7.467 6.728 -6.573 1.00 94.81 83 PHE A CA 1
ATOM 610 C C . PHE A 1 83 ? -7.480 7.007 -8.081 1.00 94.81 83 PHE A C 1
ATOM 612 O O . PHE A 1 83 ? -8.477 6.798 -8.766 1.00 94.81 83 PHE A O 1
ATOM 619 N N . THR A 1 84 ? -6.328 7.416 -8.616 1.00 93.00 84 THR A N 1
ATOM 620 C CA . THR A 1 84 ? -6.125 7.586 -10.059 1.00 93.00 84 THR A CA 1
ATOM 621 C C . THR A 1 84 ? -5.124 6.562 -10.572 1.00 93.00 84 THR A C 1
ATOM 623 O O . THR A 1 84 ? -3.992 6.475 -10.096 1.00 93.00 84 THR A O 1
ATOM 626 N N . GLN A 1 85 ? -5.523 5.795 -11.584 1.00 89.31 85 GLN A N 1
ATOM 627 C CA . GLN A 1 85 ? -4.655 4.805 -12.208 1.00 89.31 85 GLN A CA 1
ATOM 628 C C . GLN A 1 85 ? -3.737 5.471 -13.242 1.00 89.31 85 GLN A C 1
ATOM 630 O O . GLN A 1 85 ? -4.151 5.739 -14.368 1.00 89.31 85 GLN A O 1
ATOM 635 N N . THR A 1 86 ? -2.488 5.727 -12.854 1.00 88.62 86 THR A N 1
ATOM 636 C CA . THR A 1 86 ? -1.491 6.440 -13.677 1.00 88.62 86 THR A CA 1
ATOM 637 C C . THR A 1 86 ? -0.425 5.537 -14.306 1.00 88.62 86 THR A C 1
ATOM 639 O O . THR A 1 86 ? 0.329 5.989 -15.162 1.00 88.62 86 THR A O 1
ATOM 642 N N . GLY A 1 87 ? -0.360 4.262 -13.910 1.00 85.50 87 GLY A N 1
ATOM 643 C CA . GLY A 1 87 ? 0.715 3.346 -14.302 1.00 85.50 87 GLY A CA 1
ATOM 644 C C . GLY A 1 87 ? 1.973 3.486 -13.432 1.00 85.50 87 GLY A C 1
ATOM 645 O O . GLY A 1 87 ? 2.056 4.319 -12.533 1.00 85.50 87 GLY A O 1
ATOM 646 N N . PHE A 1 88 ? 2.957 2.614 -13.654 1.00 87.19 88 PHE A N 1
ATOM 647 C CA . PHE A 1 88 ? 4.227 2.604 -12.917 1.00 87.19 88 PHE A CA 1
ATOM 648 C C . PHE A 1 88 ? 5.329 2.031 -13.810 1.00 87.19 88 PHE A C 1
ATOM 650 O O . PHE A 1 88 ? 5.074 1.076 -14.522 1.00 87.19 88 PHE A O 1
ATOM 657 N N . ALA A 1 89 ? 6.557 2.535 -13.752 1.00 86.50 89 ALA A N 1
ATOM 658 C CA . ALA A 1 89 ? 7.680 1.929 -14.468 1.00 86.50 89 ALA A CA 1
ATOM 659 C C . ALA A 1 89 ? 8.831 1.645 -13.500 1.00 86.50 89 ALA A C 1
ATOM 661 O O . ALA A 1 89 ? 9.260 2.524 -12.753 1.00 86.50 89 ALA A O 1
ATOM 662 N N . ALA A 1 90 ? 9.329 0.409 -13.509 1.00 88.00 90 ALA A N 1
ATOM 663 C CA . ALA A 1 90 ? 10.572 0.038 -12.845 1.00 88.00 90 ALA A CA 1
ATOM 664 C C . ALA A 1 90 ? 11.724 0.146 -13.846 1.00 88.00 90 ALA A C 1
ATOM 666 O O . ALA A 1 90 ? 11.705 -0.517 -14.883 1.00 88.00 90 ALA A O 1
ATOM 667 N N . ILE A 1 91 ? 12.707 0.973 -13.501 1.00 86.00 91 ILE A N 1
ATOM 668 C CA . ILE A 1 91 ? 13.934 1.224 -14.262 1.00 86.00 91 ILE A CA 1
ATOM 669 C C . ILE A 1 91 ? 15.060 0.442 -13.606 1.00 86.00 91 ILE A C 1
ATOM 671 O O . ILE A 1 91 ? 15.221 0.536 -12.384 1.00 86.00 91 ILE A O 1
ATOM 675 N N . VAL A 1 92 ? 15.857 -0.286 -14.380 1.00 85.31 92 VAL A N 1
ATOM 676 C CA . VAL A 1 92 ? 17.024 -0.993 -13.844 1.00 85.31 92 VAL A CA 1
ATOM 677 C C . VAL A 1 92 ? 18.246 -0.744 -14.715 1.00 85.31 92 VAL A C 1
ATOM 679 O O . VAL A 1 92 ? 18.128 -0.441 -15.894 1.00 85.31 92 VAL A O 1
ATOM 682 N N . ALA A 1 93 ? 19.445 -0.883 -14.151 1.00 86.06 93 ALA A N 1
ATOM 683 C CA . ALA A 1 93 ? 20.648 -0.876 -14.971 1.00 86.06 93 ALA A CA 1
ATOM 684 C C . ALA A 1 93 ? 20.698 -2.139 -15.848 1.00 86.06 93 ALA A C 1
ATOM 686 O O . ALA A 1 93 ? 20.198 -3.191 -15.456 1.00 86.06 93 ALA A O 1
ATOM 687 N N . ALA A 1 94 ? 21.388 -2.076 -16.991 1.00 84.69 94 ALA A N 1
ATOM 688 C CA . ALA A 1 94 ? 21.504 -3.211 -17.917 1.00 84.69 94 ALA A CA 1
ATOM 689 C C . ALA A 1 94 ? 21.994 -4.510 -17.241 1.00 84.69 94 ALA A C 1
ATOM 691 O O . ALA A 1 94 ? 21.523 -5.598 -17.556 1.00 84.69 94 ALA A O 1
ATOM 692 N N . LYS A 1 95 ? 22.892 -4.400 -16.251 1.00 88.75 95 LYS A N 1
ATOM 693 C CA . LYS A 1 95 ? 23.391 -5.546 -15.469 1.00 88.75 95 LYS A CA 1
ATOM 694 C C . LYS A 1 95 ? 22.309 -6.262 -14.642 1.00 88.75 95 LYS A C 1
ATOM 696 O O . LYS A 1 95 ? 22.481 -7.428 -14.307 1.00 88.75 95 LYS A O 1
ATOM 701 N N . ASP A 1 96 ? 21.217 -5.574 -14.318 1.00 90.06 96 ASP A N 1
ATOM 702 C CA . ASP A 1 96 ? 20.134 -6.058 -13.457 1.00 90.06 96 ASP A CA 1
ATOM 703 C C . ASP A 1 96 ? 18.928 -6.562 -14.277 1.00 90.06 96 ASP A C 1
ATOM 705 O O . ASP A 1 96 ? 17.908 -6.962 -13.709 1.00 90.06 96 ASP A O 1
ATOM 709 N N . GLN A 1 97 ? 19.043 -6.593 -15.613 1.00 89.25 97 GLN A N 1
ATOM 710 C CA . GLN A 1 97 ? 17.982 -7.024 -16.529 1.00 89.25 97 GLN A CA 1
ATOM 711 C C . GLN A 1 97 ? 17.442 -8.420 -16.185 1.00 89.25 97 GLN A C 1
ATOM 713 O O . GLN A 1 97 ? 16.231 -8.608 -16.109 1.00 89.25 97 GLN A O 1
ATOM 718 N N . ALA A 1 98 ? 18.319 -9.385 -15.896 1.00 92.19 98 ALA A N 1
ATOM 719 C CA . ALA A 1 98 ? 17.896 -10.738 -15.530 1.00 92.19 98 ALA A CA 1
ATOM 720 C C . ALA A 1 98 ? 17.034 -10.757 -14.249 1.00 92.19 98 ALA A C 1
ATOM 722 O O . ALA A 1 98 ? 16.083 -11.532 -14.137 1.00 92.19 98 ALA A O 1
ATOM 723 N N . GLY A 1 99 ? 17.330 -9.872 -13.290 1.00 93.44 99 GLY A N 1
ATOM 724 C CA . GLY A 1 99 ? 16.526 -9.709 -12.079 1.00 93.44 99 GLY A CA 1
ATOM 725 C C . GLY A 1 99 ? 15.153 -9.101 -12.371 1.00 93.44 99 GLY A C 1
ATOM 726 O O . GLY A 1 99 ? 14.147 -9.543 -11.814 1.00 93.44 99 GLY A O 1
ATOM 727 N N . LEU A 1 100 ? 15.091 -8.126 -13.283 1.00 91.69 100 LEU A N 1
ATOM 728 C CA . LEU A 1 100 ? 13.832 -7.541 -13.742 1.00 91.69 100 LEU A CA 1
ATOM 729 C C . LEU A 1 100 ? 12.947 -8.579 -14.442 1.00 91.69 100 LEU A C 1
ATOM 731 O O . LEU A 1 100 ? 11.762 -8.685 -14.125 1.00 91.69 100 LEU A O 1
ATOM 735 N N . GLU A 1 101 ? 13.522 -9.370 -15.346 1.00 92.88 101 GLU A N 1
ATOM 736 C CA . GLU A 1 101 ? 12.824 -10.448 -16.054 1.00 92.88 101 GLU A CA 1
ATOM 737 C C . GLU A 1 101 ? 12.262 -11.489 -15.075 1.00 92.88 101 GLU A C 1
ATOM 739 O O . GLU A 1 101 ? 11.093 -11.874 -15.181 1.00 92.88 101 GLU A O 1
ATOM 744 N N . ALA A 1 102 ? 13.046 -11.875 -14.062 1.00 94.69 102 ALA A N 1
ATOM 745 C CA . ALA A 1 102 ? 12.596 -12.774 -13.003 1.00 94.69 102 ALA A CA 1
ATOM 746 C C . ALA A 1 102 ? 11.434 -12.181 -12.183 1.00 94.69 102 ALA A C 1
ATOM 748 O O . ALA A 1 102 ? 10.443 -12.871 -11.921 1.00 94.69 102 ALA A O 1
ATOM 749 N N . ASN A 1 103 ? 11.507 -10.894 -11.824 1.00 94.56 103 ASN A N 1
ATOM 750 C CA . ASN A 1 103 ? 10.429 -10.201 -11.114 1.00 94.56 103 ASN A CA 1
ATOM 751 C C . ASN A 1 103 ? 9.149 -10.130 -11.958 1.00 94.56 103 ASN A C 1
ATOM 753 O O . ASN A 1 103 ? 8.062 -10.397 -11.445 1.00 94.56 103 ASN A O 1
ATOM 757 N N . VAL A 1 104 ? 9.263 -9.814 -13.251 1.00 93.38 104 VAL A N 1
ATOM 758 C CA . VAL A 1 104 ? 8.126 -9.772 -14.185 1.00 93.38 104 VAL A CA 1
ATOM 759 C C . VAL A 1 104 ? 7.494 -11.156 -14.342 1.00 93.38 104 VAL A C 1
ATOM 761 O O . VAL A 1 104 ? 6.268 -11.277 -14.304 1.00 93.38 104 VAL A O 1
ATOM 764 N N . ALA A 1 105 ? 8.299 -12.214 -14.459 1.00 94.88 105 ALA A N 1
ATOM 765 C CA . ALA A 1 105 ? 7.797 -13.585 -14.527 1.00 94.88 105 ALA A CA 1
ATOM 766 C C . ALA A 1 105 ? 7.028 -13.978 -13.252 1.00 94.88 105 ALA A C 1
ATOM 768 O O . ALA A 1 105 ? 5.926 -14.527 -13.336 1.00 94.88 105 ALA A O 1
ATOM 769 N N . LEU A 1 106 ? 7.562 -13.641 -12.073 1.00 95.12 106 LEU A N 1
ATOM 770 C CA . LEU A 1 106 ? 6.885 -13.851 -10.791 1.00 95.12 106 LEU A CA 1
ATOM 771 C C . LEU A 1 106 ? 5.565 -13.073 -10.714 1.00 95.12 106 LEU A C 1
ATOM 773 O O . LEU A 1 106 ? 4.543 -13.634 -10.320 1.00 95.12 106 LEU A O 1
ATOM 777 N N . GLN A 1 107 ? 5.571 -11.802 -11.117 1.00 94.50 107 GLN A N 1
ATOM 778 C CA . GLN A 1 107 ? 4.387 -10.941 -11.116 1.00 94.50 107 GLN A CA 1
ATOM 779 C C . GLN A 1 107 ? 3.286 -11.502 -12.025 1.00 94.50 107 GLN A C 1
ATOM 781 O O . GLN A 1 107 ? 2.137 -11.635 -11.602 1.00 94.50 107 GLN A O 1
ATOM 786 N N . ARG A 1 108 ? 3.639 -11.939 -13.237 1.00 94.75 108 ARG A N 1
ATOM 787 C CA . ARG A 1 108 ? 2.695 -12.593 -14.156 1.00 94.75 108 ARG A CA 1
ATOM 788 C C . ARG A 1 108 ? 2.120 -13.878 -13.566 1.00 94.75 108 ARG A C 1
ATOM 790 O O . ARG A 1 108 ? 0.913 -14.090 -13.642 1.00 94.75 108 ARG A O 1
ATOM 797 N N . ARG A 1 109 ? 2.946 -14.699 -12.906 1.00 95.69 109 ARG A N 1
ATOM 798 C CA . ARG A 1 109 ? 2.500 -15.942 -12.249 1.00 95.69 109 ARG A CA 1
ATOM 799 C C . ARG A 1 109 ? 1.460 -15.697 -11.154 1.00 95.69 109 ARG A C 1
ATOM 801 O O . ARG A 1 109 ? 0.568 -16.521 -10.974 1.00 95.69 109 ARG A O 1
ATOM 808 N N . VAL A 1 110 ? 1.554 -14.584 -10.424 1.00 94.38 110 VAL A N 1
ATOM 809 C CA . VAL A 1 110 ? 0.561 -14.228 -9.393 1.00 94.38 110 VAL A CA 1
ATOM 810 C C . VAL A 1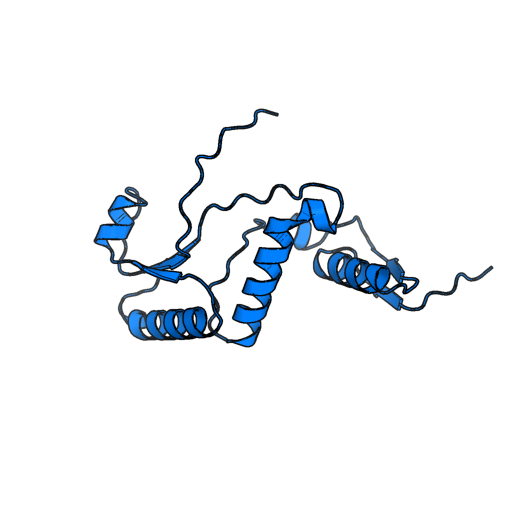 110 ? -0.678 -13.521 -9.958 1.00 94.38 110 VAL A C 1
ATOM 812 O O . VAL A 1 110 ? -1.605 -13.245 -9.198 1.00 94.38 110 VAL A O 1
ATOM 815 N N . GLY A 1 111 ? -0.717 -13.253 -11.268 1.00 93.81 111 GLY A N 1
ATOM 816 C CA . GLY A 1 111 ? -1.843 -12.619 -11.958 1.00 93.81 111 GLY A CA 1
ATOM 817 C C . GLY A 1 111 ? -1.737 -11.099 -12.111 1.00 93.81 111 GLY A C 1
ATOM 818 O O . GLY A 1 111 ? -2.736 -10.460 -12.434 1.00 93.81 111 GLY A O 1
ATOM 819 N N . ILE A 1 112 ? -0.561 -10.505 -11.881 1.00 94.12 112 ILE A N 1
ATOM 820 C CA . ILE A 1 112 ? -0.323 -9.079 -12.146 1.00 94.12 112 ILE A CA 1
ATOM 821 C C . ILE A 1 112 ? -0.100 -8.884 -13.648 1.00 94.12 112 ILE A C 1
ATOM 823 O O . ILE A 1 112 ? 0.749 -9.539 -14.257 1.00 94.12 112 ILE A O 1
ATOM 827 N N . GLN A 1 113 ? -0.837 -7.943 -14.237 1.00 90.56 113 GLN A N 1
ATOM 828 C CA . GLN A 1 113 ? -0.652 -7.527 -15.625 1.00 90.56 113 GLN A CA 1
ATOM 829 C C . GLN A 1 113 ? 0.561 -6.599 -15.719 1.00 90.56 113 GLN A C 1
ATOM 831 O O . GLN A 1 113 ? 0.517 -5.457 -15.272 1.00 90.56 113 GLN A O 1
ATOM 836 N N . THR A 1 114 ? 1.667 -7.111 -16.257 1.00 90.12 114 THR A N 1
ATOM 837 C CA . THR A 1 114 ? 2.934 -6.381 -16.382 1.00 90.12 114 THR A CA 1
ATOM 838 C C . THR A 1 114 ? 3.706 -6.823 -17.621 1.00 90.12 114 THR A C 1
ATOM 840 O O . THR A 1 114 ? 3.632 -7.988 -18.048 1.00 90.12 114 THR A O 1
ATOM 843 N N . GLU A 1 115 ? 4.454 -5.896 -18.201 1.00 86.44 115 GLU A N 1
ATOM 844 C CA . GLU A 1 115 ? 5.260 -6.104 -19.393 1.00 86.44 115 GLU A CA 1
ATOM 845 C C . GLU A 1 115 ? 6.677 -5.558 -19.255 1.00 86.44 115 GLU A C 1
ATOM 847 O O . GLU A 1 115 ? 6.946 -4.655 -18.466 1.00 86.44 115 GLU A O 1
ATOM 852 N N . LEU A 1 116 ? 7.589 -6.151 -20.026 1.00 89.31 116 LEU A N 1
ATOM 853 C CA . LEU A 1 116 ? 8.918 -5.599 -20.254 1.00 89.31 116 LEU A CA 1
ATOM 854 C C . LEU A 1 116 ? 8.812 -4.621 -21.419 1.00 89.31 116 LEU A C 1
ATOM 856 O O . LEU A 1 116 ? 8.272 -4.972 -22.466 1.00 89.31 116 LEU A O 1
ATOM 860 N N . ILE A 1 117 ? 9.347 -3.424 -21.230 1.00 84.94 117 ILE A N 1
ATOM 861 C CA . ILE A 1 117 ? 9.322 -2.336 -22.200 1.00 84.94 117 ILE A CA 1
ATOM 862 C C . ILE A 1 117 ? 10.757 -2.063 -22.645 1.00 84.94 117 ILE A C 1
ATOM 864 O O . ILE A 1 117 ? 11.679 -1.920 -21.832 1.00 84.94 117 ILE A O 1
ATOM 868 N N . SER A 1 118 ? 10.952 -2.015 -23.962 1.00 82.81 118 SER A N 1
ATOM 869 C CA . SER A 1 118 ? 12.243 -1.668 -24.549 1.00 82.81 118 SER A CA 1
ATOM 870 C C . SER A 1 118 ? 12.565 -0.184 -24.307 1.00 82.81 118 SER A C 1
ATOM 872 O O . SER A 1 118 ? 11.652 0.624 -24.141 1.00 82.81 118 SER A O 1
ATOM 874 N N . PRO A 1 119 ? 13.846 0.224 -24.325 1.00 79.81 119 PRO A N 1
ATOM 875 C CA . PRO A 1 119 ? 14.205 1.640 -24.219 1.00 79.81 119 PRO A CA 1
ATOM 876 C C . PRO A 1 119 ? 13.488 2.524 -25.253 1.00 79.81 119 PRO A C 1
ATOM 878 O O . PRO A 1 119 ? 13.030 3.609 -24.918 1.00 79.81 119 PRO A O 1
ATOM 881 N N . ALA A 1 120 ? 13.338 2.033 -26.489 1.00 82.69 120 ALA A N 1
ATOM 882 C CA . ALA A 1 120 ? 12.650 2.751 -27.560 1.00 82.69 120 ALA A CA 1
ATOM 883 C C . ALA A 1 120 ? 11.155 2.949 -27.261 1.00 82.69 120 ALA A C 1
ATOM 885 O O . ALA A 1 120 ? 10.660 4.067 -27.344 1.00 82.69 120 ALA A O 1
ATOM 886 N N . ALA A 1 121 ? 10.455 1.888 -26.842 1.00 82.38 121 ALA A N 1
ATOM 887 C CA . ALA A 1 121 ? 9.037 1.973 -26.492 1.00 82.38 121 ALA A CA 1
ATOM 888 C C . ALA A 1 121 ? 8.798 2.869 -25.266 1.00 82.38 121 ALA A C 1
ATOM 890 O O . ALA A 1 121 ? 7.779 3.550 -25.180 1.00 82.38 121 ALA A O 1
ATOM 891 N N . LEU A 1 122 ? 9.747 2.923 -24.325 1.00 79.19 122 LEU A N 1
ATOM 892 C CA . LEU A 1 122 ? 9.640 3.887 -23.241 1.00 79.19 122 LEU A CA 1
ATOM 893 C C . LEU A 1 122 ? 9.828 5.320 -23.724 1.00 79.19 122 LEU A C 1
ATOM 895 O O . LEU A 1 122 ? 9.087 6.182 -23.272 1.00 79.19 122 LEU A O 1
ATOM 899 N N . HIS A 1 123 ? 10.791 5.589 -24.601 1.00 82.12 123 HIS A N 1
ATOM 900 C CA . HIS A 1 123 ? 10.975 6.936 -25.134 1.00 82.12 123 HIS A CA 1
ATOM 901 C C . HIS A 1 123 ? 9.698 7.430 -25.843 1.00 82.12 123 HIS A C 1
ATOM 903 O O . HIS A 1 123 ? 9.340 8.596 -25.724 1.00 82.12 123 HIS A O 1
ATOM 909 N N . GLU A 1 124 ? 8.939 6.540 -26.490 1.00 85.00 124 GLU A N 1
ATOM 910 C CA . GLU A 1 124 ? 7.612 6.876 -27.032 1.00 85.00 124 GLU A CA 1
ATOM 911 C C . GLU A 1 124 ? 6.578 7.207 -25.939 1.00 85.00 124 GLU A C 1
ATOM 913 O O . GLU A 1 124 ? 5.800 8.149 -26.090 1.00 85.00 124 GLU A O 1
ATOM 918 N N . LEU A 1 125 ? 6.573 6.467 -24.823 1.00 80.19 125 LEU A N 1
ATOM 919 C CA . LEU A 1 125 ? 5.669 6.700 -23.686 1.00 80.19 125 LEU A CA 1
ATOM 920 C C . LEU A 1 125 ? 6.050 7.937 -22.855 1.00 80.19 125 LEU A C 1
ATOM 922 O O . LEU A 1 125 ? 5.185 8.617 -22.303 1.00 80.19 125 LEU A O 1
ATOM 926 N N . MET A 1 126 ? 7.347 8.204 -22.724 1.00 81.38 126 MET A N 1
ATOM 927 C CA . MET A 1 126 ? 7.939 9.240 -21.881 1.00 81.38 126 MET A CA 1
ATOM 928 C C . MET A 1 126 ? 9.139 9.882 -22.603 1.00 81.38 126 MET A C 1
ATOM 930 O O . MET A 1 126 ? 10.287 9.598 -22.258 1.00 81.38 126 MET A O 1
ATOM 934 N N . PRO A 1 127 ? 8.899 10.807 -23.553 1.00 79.31 127 PRO A N 1
ATOM 935 C CA . PRO A 1 127 ? 9.950 11.388 -24.405 1.00 79.31 127 PRO A CA 1
ATOM 936 C C . PRO A 1 127 ? 11.056 12.154 -23.666 1.00 79.31 127 PRO A C 1
ATOM 938 O O . PRO A 1 127 ? 12.096 12.449 -24.241 1.00 79.31 127 PRO A O 1
ATOM 941 N N . GLY A 1 128 ? 10.844 12.502 -22.393 1.00 79.12 128 GLY A N 1
ATOM 942 C CA . GLY A 1 128 ? 11.834 13.182 -21.550 1.00 79.12 128 GLY A CA 1
ATOM 943 C C . GLY A 1 128 ? 12.787 12.250 -20.795 1.00 79.12 128 GLY A C 1
ATOM 944 O O . GLY A 1 128 ? 13.479 12.717 -19.891 1.00 79.12 128 GLY A O 1
ATOM 945 N N . LEU A 1 129 ? 12.779 10.945 -21.084 1.00 70.94 129 LEU A N 1
ATOM 946 C CA . LEU A 1 129 ? 13.438 9.929 -20.269 1.00 70.94 129 LEU A CA 1
ATOM 947 C C . LEU A 1 129 ? 14.358 9.023 -21.108 1.00 70.94 129 LEU A C 1
ATOM 949 O O . LEU A 1 129 ? 13.910 8.057 -21.718 1.00 70.94 129 LEU A O 1
ATOM 953 N N . ASP A 1 130 ? 15.664 9.301 -21.076 1.00 64.00 130 ASP A N 1
ATOM 954 C CA . ASP A 1 130 ? 16.691 8.568 -21.833 1.00 64.00 130 ASP A CA 1
ATOM 955 C C . ASP A 1 130 ? 17.480 7.600 -20.933 1.00 64.00 130 ASP A C 1
ATOM 957 O O . ASP A 1 130 ? 18.568 7.922 -20.452 1.00 64.00 130 ASP A O 1
ATOM 961 N N . THR A 1 131 ? 16.952 6.397 -20.665 1.00 58.25 131 THR A N 1
ATOM 962 C CA . THR A 1 131 ? 17.722 5.345 -19.957 1.00 58.25 131 THR A CA 1
ATOM 963 C C . THR A 1 131 ? 17.404 3.910 -20.454 1.00 58.25 131 THR A C 1
ATOM 965 O O . THR A 1 131 ? 16.432 3.715 -21.193 1.00 58.25 131 THR A O 1
ATOM 968 N N . PRO A 1 132 ? 18.225 2.884 -20.137 1.00 47.16 132 PRO A N 1
ATOM 969 C CA . PRO A 1 132 ? 18.069 1.540 -20.701 1.00 47.16 132 PRO A CA 1
ATOM 970 C C . PRO A 1 132 ? 17.213 0.570 -19.843 1.00 47.16 132 PRO A C 1
ATOM 972 O O . PRO A 1 132 ? 17.554 0.309 -18.703 1.00 47.16 132 PRO A O 1
ATOM 975 N N . ILE A 1 133 ? 16.200 -0.049 -20.476 1.00 55.53 133 ILE A N 1
ATOM 976 C CA . ILE A 1 133 ? 15.396 -1.255 -20.124 1.00 55.53 133 ILE A CA 1
ATOM 977 C C . ILE A 1 133 ? 14.504 -1.177 -18.864 1.00 55.53 133 ILE A C 1
ATOM 979 O O . ILE A 1 133 ? 14.938 -0.814 -17.774 1.00 55.53 133 ILE A O 1
ATOM 983 N N . TRP A 1 134 ? 13.224 -1.560 -19.019 1.00 62.91 134 TRP A N 1
ATOM 984 C CA . TRP A 1 134 ? 12.167 -1.203 -18.066 1.00 62.91 134 TRP A CA 1
ATOM 985 C C . TRP A 1 134 ? 11.052 -2.248 -17.984 1.00 62.91 134 TRP A C 1
ATOM 987 O O . TRP A 1 134 ? 10.852 -3.027 -18.913 1.00 62.91 134 TRP A O 1
ATOM 997 N N . SER A 1 135 ? 10.280 -2.245 -16.895 1.00 47.12 135 SER A N 1
ATOM 998 C CA . SER A 1 135 ? 8.995 -2.962 -16.824 1.00 47.12 135 SER A CA 1
ATOM 999 C C . SER A 1 135 ? 7.879 -2.048 -16.341 1.00 47.12 135 SER A C 1
ATOM 1001 O O . SER A 1 135 ? 8.086 -1.350 -15.344 1.00 47.12 135 SER A O 1
ATOM 1003 N N . ALA A 1 136 ? 6.702 -2.105 -16.958 1.00 51.44 136 ALA A N 1
ATOM 1004 C CA . ALA A 1 136 ? 5.526 -1.365 -16.508 1.00 51.44 136 ALA A CA 1
ATOM 1005 C C . ALA A 1 136 ? 4.290 -2.274 -16.404 1.00 51.44 136 ALA A C 1
ATOM 1007 O O . ALA A 1 136 ? 4.149 -3.210 -17.192 1.00 51.44 136 ALA A O 1
ATOM 1008 N N . PRO A 1 137 ? 3.361 -2.030 -15.462 1.00 46.22 137 PRO A N 1
ATOM 1009 C CA . PRO A 1 137 ? 2.013 -2.547 -15.572 1.00 46.22 137 PRO A CA 1
ATOM 1010 C C . PRO A 1 137 ? 1.361 -1.992 -16.836 1.00 46.22 137 PRO A C 1
ATOM 1012 O O . PRO A 1 137 ? 1.350 -0.780 -17.051 1.00 46.22 137 PRO A O 1
ATOM 1015 N N . LEU A 1 138 ? 0.775 -2.877 -17.639 1.00 46.59 138 LEU A N 1
ATOM 1016 C CA . LEU A 1 138 ? -0.107 -2.475 -18.726 1.00 46.59 138 LEU A CA 1
ATOM 1017 C C . LEU A 1 138 ? -1.390 -1.926 -18.117 1.00 46.59 138 LEU A C 1
ATOM 1019 O O . LEU A 1 138 ? -2.261 -2.701 -17.731 1.00 46.59 138 LEU A O 1
ATOM 1023 N N . THR A 1 139 ? -1.539 -0.606 -18.065 1.00 47.31 139 THR A N 1
ATOM 1024 C CA . THR A 1 139 ? -2.869 -0.005 -17.997 1.00 47.31 139 THR A CA 1
ATOM 1025 C C . THR A 1 139 ? -2.918 1.299 -18.775 1.00 47.31 139 THR A C 1
ATOM 1027 O O . THR A 1 139 ? -2.298 2.286 -18.389 1.00 47.31 139 THR A O 1
ATOM 1030 N N . ASN A 1 140 ? -3.704 1.270 -19.851 1.00 37.97 140 ASN A N 1
ATOM 1031 C CA . ASN A 1 140 ? -4.118 2.405 -20.667 1.00 37.97 140 ASN A CA 1
ATOM 1032 C C . ASN A 1 140 ? -4.535 3.584 -19.759 1.00 37.97 140 ASN A C 1
ATOM 1034 O O . ASN A 1 140 ? -5.436 3.390 -18.932 1.00 37.97 140 ASN A O 1
ATOM 1038 N N . PRO A 1 141 ? -3.917 4.777 -19.854 1.00 41.53 141 PRO A N 1
ATOM 1039 C CA . PRO A 1 141 ? -4.407 5.926 -19.117 1.00 41.53 141 PRO A CA 1
ATOM 1040 C C . PRO A 1 141 ? -5.780 6.268 -19.693 1.00 41.53 141 PRO A C 1
ATOM 1042 O O . PRO A 1 141 ? -5.909 6.698 -20.839 1.00 41.53 141 PRO A O 1
ATOM 1045 N N . LYS A 1 142 ? -6.841 6.068 -18.908 1.00 32.09 142 LYS A N 1
ATOM 1046 C CA . LYS A 1 142 ? -8.079 6.803 -19.172 1.00 32.09 142 LYS A CA 1
ATOM 1047 C C . LYS A 1 142 ? -7.679 8.280 -19.047 1.00 32.09 142 LYS A C 1
ATOM 1049 O O . LYS A 1 142 ? -7.068 8.611 -18.029 1.00 32.09 142 LYS A O 1
ATOM 1054 N N . PRO A 1 143 ? -7.913 9.138 -20.055 1.00 33.50 143 PRO A N 1
ATOM 1055 C CA . PRO A 1 143 ? -7.474 10.524 -19.986 1.00 33.50 143 PRO A CA 1
ATOM 1056 C C . PRO A 1 143 ? -8.069 11.137 -18.722 1.00 33.50 143 PRO A C 1
ATOM 1058 O O . PRO A 1 143 ? -9.289 11.157 -18.557 1.00 33.50 143 PRO A O 1
ATOM 1061 N N . ALA A 1 144 ? -7.200 11.556 -17.803 1.00 40.00 144 ALA A N 1
ATOM 1062 C CA . ALA A 1 144 ? -7.608 12.289 -16.623 1.00 40.00 144 ALA A CA 1
ATOM 1063 C C . ALA A 1 144 ? -8.229 13.595 -17.120 1.00 40.00 144 ALA A C 1
ATOM 1065 O O . ALA A 1 144 ? -7.530 14.495 -17.584 1.00 40.00 144 ALA A O 1
ATOM 1066 N N . THR A 1 145 ? -9.556 13.682 -17.090 1.00 32.88 145 THR A N 1
ATOM 1067 C CA . THR A 1 145 ? -10.219 14.977 -17.147 1.00 32.88 145 THR A CA 1
ATOM 1068 C C . THR A 1 145 ? -9.789 15.735 -15.897 1.00 32.88 145 THR A C 1
ATOM 1070 O O . THR A 1 145 ? -9.957 15.194 -14.802 1.00 32.88 145 THR A O 1
ATOM 1073 N N . PRO A 1 146 ? -9.218 16.942 -16.017 1.00 34.12 146 PRO A N 1
ATOM 1074 C CA . PRO A 1 146 ? -8.952 17.756 -14.847 1.00 34.12 146 PRO A CA 1
ATOM 1075 C C . PRO A 1 146 ? -10.301 18.086 -14.211 1.00 34.12 146 PRO A C 1
ATOM 1077 O O . PRO A 1 146 ? -11.110 18.789 -14.813 1.00 34.12 146 PRO A O 1
ATOM 1080 N N . THR A 1 147 ? -10.565 17.548 -13.024 1.00 31.33 147 THR A N 1
ATOM 1081 C CA . THR A 1 147 ? -11.636 18.053 -12.168 1.00 31.33 147 THR A CA 1
ATOM 1082 C C . THR A 1 147 ? -11.061 19.266 -11.440 1.00 31.33 147 THR A C 1
ATOM 1084 O O . THR A 1 147 ? -10.132 19.098 -10.649 1.00 31.33 147 THR A O 1
ATOM 1087 N N . PRO A 1 148 ? -11.520 20.494 -11.734 1.00 31.23 148 PRO A N 1
ATOM 1088 C CA . PRO A 1 148 ? -11.113 21.658 -10.970 1.00 31.23 148 PRO A CA 1
ATOM 1089 C C . PRO A 1 148 ? -11.817 21.638 -9.608 1.00 31.23 148 PRO A C 1
ATOM 1091 O O . PRO A 1 148 ? -13.046 21.596 -9.544 1.00 31.23 148 PRO A O 1
ATOM 1094 N N . THR A 1 149 ? -11.030 21.713 -8.540 1.00 37.28 149 T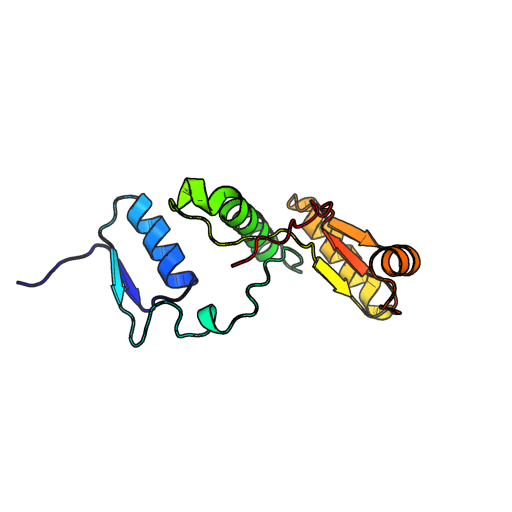HR A N 1
ATOM 1095 C CA . THR A 1 149 ? -11.430 22.271 -7.239 1.00 37.28 149 THR A CA 1
ATOM 1096 C C . THR A 1 149 ? -10.337 23.210 -6.782 1.00 37.28 149 THR A C 1
ATOM 1098 O O . THR A 1 149 ? -9.163 22.780 -6.843 1.00 37.28 149 THR A O 1
#

Solvent-accessible surface area (backbone atoms only — not comparable to full-atom values): 9196 Å² total; per-residue (Å²): 132,89,86,86,63,78,43,77,39,81,36,40,31,65,69,36,46,50,51,47,50,61,42,40,77,70,72,43,50,63,44,76,50,59,94,77,56,79,24,67,56,69,55,68,69,51,89,78,81,82,72,55,91,43,87,46,70,69,60,27,48,50,29,55,52,50,50,56,48,58,77,42,27,34,85,74,73,74,48,79,82,79,75,73,78,79,61,54,75,50,78,45,58,77,92,45,45,70,59,52,54,52,28,51,53,52,35,46,75,74,67,45,65,64,43,80,39,51,43,67,61,42,30,73,78,40,77,90,51,93,64,62,46,36,35,30,46,76,57,82,65,70,81,79,72,84,77,89,129

Sequence (149 aa):
MAQTFDVIVIGAGIMGCSAAFELAQRGLKVAVLEKGGIGAGSTGKSSAIIRQHYSNELTARMALYSLRVFQNFEERVGEDCGFTQTGFAAIVAAKDQAGLEANVALQRRVGIQTELISPAALHELMPGLDTPIWSAPLTNPKPATPTPT

Foldseek 3Di:
DDDDFPEEFEAQAPVSVVVQLVCVVVVGGYHYDHPDDRNPPVRVVDPPDQDQQDQDLVSNLVSVVVVVCLVCVCVRPVDHPPDFDDKDKDDDAPVCQVSSVNSQVSNVVSPFQKDKDAQVRVCVVPVVDRDGIIMMRDDDHPPPDDDDD

Radius of gyration: 19.41 Å; Cα contacts (8 Å, |Δi|>4): 182; chains: 1; bounding box: 42×38×61 Å

Secondary structure (DSSP, 8-state):
-PPP-SEEEE--SHHHHHHHHHHHTTT--EEEE-SSSTTTTTGGGS--------SSHHHHHHHHHHHHHHHTHHHHHSS----------EE--GGGHHHHHHHHHHHHHTT---EEE-HHHHHHH-TT---S-EEE-------------